Protein AF-A0A132AK56-F1 (afdb_monomer_lite)

Secondary structure (DSSP, 8-state):
--SHHHHTTSS-HHHHTSPPTT--HHHHHHHT-THHHHHHHHHHHTTT--TTT-SS-EEGGGEE--B--SSS--S-B---HHHHHHHHHHHHHHHHH-TTTS--STTPPPPTTHHHHHHHHHHHHGGGG-

Structure (mmCIF, N/CA/C/O backbone):
data_AF-A0A132AK56-F1
#
_entry.id   AF-A0A132AK56-F1
#
loop_
_atom_site.group_PDB
_atom_site.id
_atom_site.type_symbol
_atom_site.label_atom_id
_atom_site.label_alt_id
_atom_site.label_comp_id
_atom_site.label_asym_id
_atom_site.label_entity_id
_atom_site.label_seq_id
_atom_site.pdbx_PDB_ins_code
_atom_site.Cartn_x
_atom_site.Cartn_y
_atom_site.Cartn_z
_atom_site.occupancy
_atom_site.B_iso_or_equiv
_atom_site.auth_seq_id
_atom_site.auth_comp_id
_atom_site.auth_asym_id
_atom_site.auth_atom_id
_atom_site.pdbx_PDB_model_num
ATOM 1 N N . MET A 1 1 ? 20.818 1.847 -9.717 1.00 44.81 1 MET A N 1
ATOM 2 C CA . MET A 1 1 ? 20.747 1.503 -8.266 1.00 44.81 1 MET A CA 1
ATOM 3 C C . MET A 1 1 ? 21.557 2.391 -7.299 1.00 44.81 1 MET A C 1
ATOM 5 O O . MET A 1 1 ? 21.190 2.428 -6.134 1.00 44.81 1 MET A O 1
ATOM 9 N N . LYS A 1 2 ? 22.609 3.135 -7.699 1.00 41.19 2 LYS A N 1
ATOM 10 C CA . LYS A 1 2 ? 23.375 4.008 -6.766 1.00 41.19 2 LYS A CA 1
ATOM 11 C C . LYS A 1 2 ? 22.770 5.400 -6.496 1.00 41.19 2 LYS A C 1
ATOM 13 O O . LYS A 1 2 ? 23.190 6.054 -5.550 1.00 41.19 2 LYS A O 1
ATOM 18 N N . HIS A 1 3 ? 21.799 5.854 -7.291 1.00 44.38 3 HIS A N 1
ATOM 19 C CA . HIS A 1 3 ? 21.316 7.242 -7.232 1.00 44.38 3 HIS A CA 1
ATOM 20 C C . HIS A 1 3 ? 20.194 7.489 -6.209 1.00 44.38 3 HIS A C 1
ATOM 22 O O . HIS A 1 3 ? 20.201 8.536 -5.573 1.00 44.38 3 HIS A O 1
ATOM 28 N N . ALA A 1 4 ? 19.298 6.523 -5.966 1.00 44.88 4 ALA A N 1
ATOM 29 C CA . ALA A 1 4 ? 18.200 6.691 -5.000 1.00 44.88 4 ALA A CA 1
ATOM 30 C C . ALA A 1 4 ? 18.683 6.770 -3.537 1.00 44.88 4 ALA A C 1
ATOM 32 O O . ALA A 1 4 ? 18.137 7.517 -2.732 1.00 44.88 4 ALA A O 1
ATOM 33 N N . ALA A 1 5 ? 19.748 6.039 -3.187 1.00 46.28 5 ALA A N 1
ATOM 34 C CA . ALA A 1 5 ? 20.316 6.072 -1.837 1.00 46.28 5 ALA A CA 1
ATOM 35 C C . ALA A 1 5 ? 21.114 7.360 -1.545 1.00 46.28 5 ALA A C 1
ATOM 37 O O . ALA A 1 5 ? 21.284 7.726 -0.385 1.00 46.28 5 ALA A O 1
ATOM 38 N N . ALA A 1 6 ? 21.600 8.057 -2.579 1.00 44.34 6 ALA A N 1
ATOM 39 C CA . ALA A 1 6 ? 22.479 9.218 -2.427 1.00 44.34 6 ALA A CA 1
ATOM 40 C C . ALA A 1 6 ? 21.729 10.523 -2.090 1.00 44.34 6 ALA A C 1
ATOM 42 O O . ALA A 1 6 ? 22.323 11.439 -1.526 1.00 44.34 6 ALA A O 1
ATOM 43 N N . THR A 1 7 ? 20.434 10.621 -2.399 1.00 49.00 7 THR A N 1
ATOM 44 C CA . THR A 1 7 ? 19.629 11.846 -2.223 1.00 49.00 7 THR A CA 1
ATOM 45 C C . THR A 1 7 ? 18.847 11.905 -0.911 1.00 49.00 7 THR A C 1
ATOM 47 O O . THR A 1 7 ? 18.451 12.986 -0.489 1.00 49.00 7 THR A O 1
ATOM 50 N N . LEU A 1 8 ? 18.688 10.788 -0.195 1.00 51.22 8 LEU A N 1
ATOM 51 C CA . LEU A 1 8 ? 18.138 10.804 1.171 1.00 51.22 8 LEU A CA 1
ATOM 52 C C . LEU A 1 8 ? 19.065 11.534 2.165 1.00 51.22 8 LEU A C 1
ATOM 54 O O . LEU A 1 8 ? 18.596 12.029 3.186 1.00 51.22 8 LEU A O 1
ATOM 58 N N . GLY A 1 9 ? 20.362 11.647 1.853 1.00 49.41 9 GLY A N 1
ATOM 59 C CA . GLY A 1 9 ? 21.354 12.358 2.668 1.00 49.41 9 GLY A CA 1
ATOM 60 C C . GLY A 1 9 ? 21.579 13.833 2.306 1.00 49.41 9 GLY A C 1
ATOM 61 O O . GLY A 1 9 ? 22.297 14.513 3.034 1.00 49.41 9 GLY A O 1
ATOM 62 N N . SER A 1 10 ? 21.004 14.345 1.207 1.00 55.41 10 SER A N 1
ATOM 63 C CA . SER A 1 10 ? 21.273 15.710 0.709 1.00 55.41 10 SER A CA 1
ATOM 64 C C . SER A 1 10 ? 20.315 16.785 1.242 1.00 55.41 10 SER A C 1
ATOM 66 O O . SER A 1 10 ? 20.540 17.969 1.005 1.00 55.41 10 SER A O 1
ATOM 68 N N . GLY A 1 11 ? 19.260 16.394 1.964 1.00 57.78 11 GLY A N 1
ATOM 69 C CA . GLY A 1 11 ? 18.305 17.310 2.602 1.00 57.78 11 GLY A CA 1
ATOM 70 C C . GLY A 1 11 ? 17.174 17.830 1.702 1.00 57.78 11 GLY A C 1
ATOM 71 O O . GLY A 1 11 ? 16.219 18.397 2.229 1.00 57.78 11 GLY A O 1
ATOM 72 N N . ASP A 1 12 ? 17.217 17.597 0.382 1.00 73.06 12 ASP A N 1
ATOM 73 C CA . ASP A 1 12 ? 16.135 17.975 -0.542 1.00 73.06 12 ASP A CA 1
ATOM 74 C C . ASP A 1 12 ? 15.376 16.749 -1.071 1.00 73.06 12 ASP A C 1
ATOM 76 O O . ASP A 1 12 ? 15.716 16.137 -2.089 1.00 73.06 12 ASP A O 1
ATOM 80 N N . LEU A 1 13 ? 14.288 16.418 -0.373 1.00 71.88 13 LEU A N 1
ATOM 81 C CA . LEU A 1 13 ? 13.396 15.314 -0.724 1.00 71.88 13 LEU A CA 1
ATOM 82 C C . LEU A 1 13 ? 12.730 15.487 -2.096 1.00 71.88 13 LEU A C 1
ATOM 84 O O . LEU A 1 13 ? 12.316 14.491 -2.685 1.00 71.88 13 LEU A O 1
ATOM 88 N N . ARG A 1 14 ? 12.619 16.713 -2.631 1.00 75.12 14 ARG A N 1
ATOM 89 C CA . ARG A 1 14 ? 12.003 16.929 -3.951 1.00 75.12 14 ARG A CA 1
ATOM 90 C C . ARG A 1 14 ? 12.889 16.385 -5.056 1.00 75.12 14 ARG A C 1
ATOM 92 O O . ARG A 1 14 ? 12.388 15.730 -5.962 1.00 75.12 14 ARG A O 1
ATOM 99 N N . LEU A 1 15 ? 14.195 16.610 -4.951 1.00 75.88 15 LEU A N 1
ATOM 100 C CA . LEU A 1 15 ? 15.167 16.060 -5.893 1.00 75.88 15 LEU A CA 1
ATOM 101 C C . LEU A 1 15 ? 15.263 14.538 -5.764 1.00 75.88 15 LEU A C 1
ATOM 103 O O . LEU A 1 15 ? 15.426 13.848 -6.764 1.00 75.88 15 LEU A O 1
ATOM 107 N N . ALA A 1 16 ? 15.097 14.007 -4.550 1.00 73.81 16 ALA A N 1
ATOM 108 C CA . ALA A 1 16 ? 15.163 12.572 -4.296 1.00 73.81 16 ALA A CA 1
ATOM 109 C C . ALA A 1 16 ? 14.047 11.759 -4.975 1.00 73.81 16 ALA A C 1
ATOM 111 O O . ALA A 1 16 ? 14.240 10.574 -5.230 1.00 73.81 16 ALA A O 1
ATOM 112 N N . VAL A 1 17 ? 12.894 12.374 -5.268 1.00 81.31 17 VAL A N 1
ATOM 113 C CA . VAL A 1 17 ? 11.739 11.686 -5.874 1.00 81.31 17 VAL A CA 1
ATOM 114 C C . VAL A 1 17 ? 11.627 11.875 -7.388 1.00 81.31 17 VAL A C 1
ATOM 116 O O . VAL A 1 17 ? 10.784 11.231 -8.018 1.00 81.31 17 VAL A O 1
ATOM 119 N N . MET A 1 18 ? 12.453 12.740 -7.985 1.00 83.88 18 MET A N 1
ATOM 120 C CA . MET A 1 18 ? 12.441 12.973 -9.430 1.00 83.88 18 MET A CA 1
ATOM 121 C C . MET A 1 18 ? 12.896 11.730 -10.197 1.00 83.88 18 MET A C 1
ATOM 123 O O . MET A 1 18 ? 13.861 11.080 -9.806 1.00 83.88 18 MET A O 1
ATOM 127 N N . LEU A 1 19 ? 12.217 11.437 -11.312 1.00 86.69 19 LEU A N 1
ATOM 128 C CA . LEU A 1 19 ? 12.660 10.421 -12.267 1.00 86.69 19 LEU A CA 1
ATOM 129 C C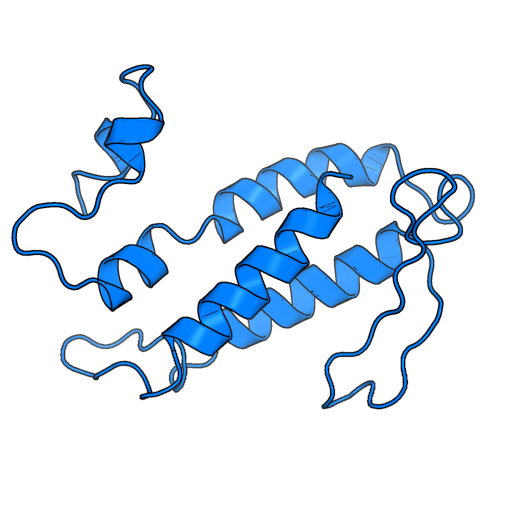 . LEU A 1 19 ? 14.028 10.842 -12.834 1.00 86.69 19 LEU A C 1
ATOM 131 O O . LEU A 1 19 ? 14.104 11.922 -13.432 1.00 86.69 19 LEU A O 1
ATOM 135 N N . PRO A 1 20 ? 15.093 10.040 -12.659 1.00 87.12 20 PRO A N 1
ATOM 136 C CA . PRO A 1 2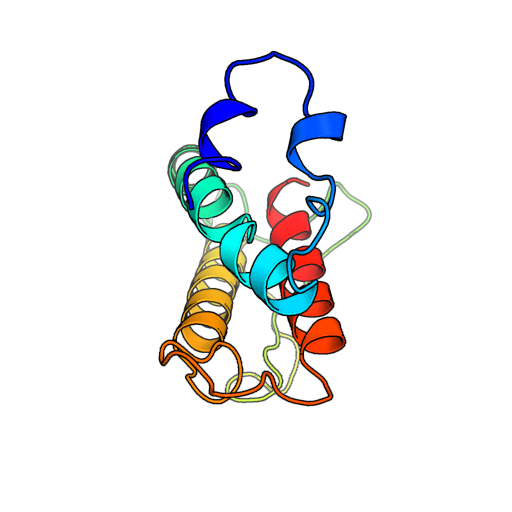0 ? 16.388 10.354 -13.244 1.00 87.12 20 PRO A CA 1
ATOM 137 C C . PRO A 1 20 ? 16.337 10.310 -14.774 1.00 87.12 20 PRO A C 1
ATOM 139 O O . PRO A 1 20 ? 15.562 9.563 -15.371 1.00 87.12 20 PRO A O 1
ATOM 142 N N . GLU A 1 21 ? 17.178 11.115 -15.418 1.00 88.31 21 GLU A N 1
ATOM 143 C CA . GLU A 1 21 ? 17.253 11.154 -16.877 1.00 88.31 21 GLU A CA 1
ATOM 144 C C . GLU A 1 21 ? 17.679 9.789 -17.440 1.00 88.31 21 GLU A C 1
ATOM 146 O O . GLU A 1 21 ? 18.684 9.219 -17.018 1.00 88.31 21 GLU A O 1
ATOM 151 N N . GLY A 1 22 ? 16.904 9.269 -18.396 1.00 88.81 22 GLY A N 1
ATOM 152 C CA . GLY A 1 22 ? 17.179 7.996 -19.070 1.00 88.81 22 GLY A CA 1
ATOM 153 C C . GLY A 1 22 ? 16.669 6.737 -18.358 1.00 88.81 22 GLY A C 1
ATOM 154 O O . GLY A 1 22 ? 16.779 5.660 -18.938 1.00 88.81 22 GLY A O 1
ATOM 155 N N . GLU A 1 23 ? 16.091 6.851 -17.159 1.00 88.06 23 GLU A N 1
ATOM 156 C CA . GLU A 1 23 ? 15.488 5.719 -16.438 1.00 88.06 23 GLU A CA 1
ATOM 157 C C . GLU A 1 23 ? 14.028 5.482 -16.866 1.00 88.06 23 GLU A C 1
ATOM 159 O O . GLU A 1 23 ? 13.302 6.418 -17.225 1.00 88.06 23 GLU A O 1
ATOM 164 N N . ASP A 1 24 ? 13.568 4.229 -16.795 1.00 90.25 24 ASP A N 1
ATOM 165 C CA . ASP A 1 24 ? 12.160 3.897 -17.024 1.00 90.25 24 ASP A CA 1
ATOM 166 C C . ASP A 1 24 ? 11.285 4.336 -15.839 1.00 90.25 24 ASP A C 1
ATOM 168 O O . ASP A 1 24 ? 11.626 4.166 -14.666 1.00 90.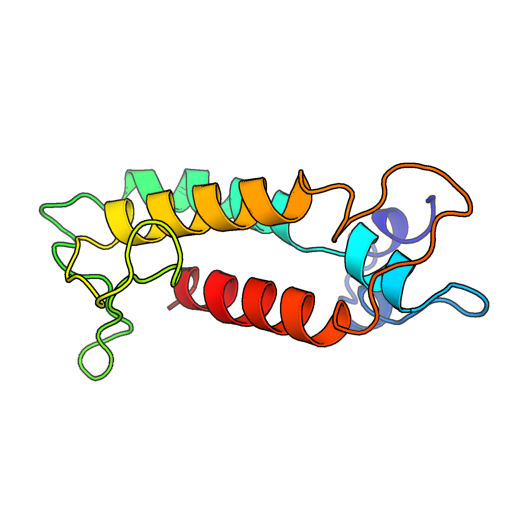25 24 ASP A O 1
ATOM 172 N N . LEU A 1 25 ? 10.107 4.886 -16.144 1.00 90.31 25 LEU A N 1
ATOM 173 C CA . LEU A 1 25 ? 9.190 5.393 -15.126 1.00 90.31 25 LEU A CA 1
ATOM 174 C C . LEU A 1 25 ? 8.648 4.281 -14.216 1.00 90.31 25 LEU A C 1
ATOM 176 O O . LEU A 1 25 ? 8.500 4.502 -13.014 1.00 90.31 25 LEU A O 1
ATOM 180 N N . ASN A 1 26 ? 8.311 3.112 -14.765 1.00 89.75 26 ASN A N 1
ATOM 181 C CA . ASN A 1 26 ? 7.741 2.028 -13.968 1.00 89.75 26 ASN A CA 1
ATOM 182 C C . ASN A 1 26 ? 8.816 1.372 -13.101 1.00 89.75 26 ASN A C 1
ATOM 184 O O . ASN A 1 26 ? 8.545 1.093 -11.935 1.00 89.75 26 ASN A O 1
ATOM 188 N N . GLU A 1 27 ? 10.037 1.218 -13.623 1.00 87.19 27 GLU A N 1
ATOM 189 C CA . GLU A 1 27 ? 11.195 0.799 -12.828 1.00 87.19 27 GLU A CA 1
ATOM 190 C C . GLU A 1 27 ? 11.470 1.782 -11.687 1.00 87.19 27 GLU A C 1
ATOM 192 O O . GLU A 1 27 ? 11.615 1.366 -10.536 1.00 87.19 27 GLU A O 1
ATOM 197 N N . TRP A 1 28 ? 11.451 3.091 -11.959 1.00 87.06 28 TRP A N 1
ATOM 198 C CA . TRP A 1 28 ? 11.626 4.103 -10.918 1.00 87.06 28 TRP A CA 1
ATOM 199 C C . TRP A 1 28 ? 10.532 4.039 -9.850 1.00 87.06 28 TRP A C 1
ATOM 201 O O . TRP A 1 28 ? 10.840 4.080 -8.663 1.00 87.06 28 TRP A O 1
ATOM 211 N N . ILE A 1 29 ? 9.262 3.897 -10.239 1.00 86.81 29 ILE A N 1
ATOM 212 C CA . ILE A 1 29 ? 8.141 3.757 -9.293 1.00 86.81 29 ILE A CA 1
ATOM 213 C C . ILE A 1 29 ? 8.265 2.466 -8.474 1.00 86.81 29 ILE A C 1
ATOM 215 O O . ILE A 1 29 ? 7.964 2.475 -7.281 1.00 86.81 29 ILE A O 1
ATOM 219 N N . ALA A 1 30 ? 8.696 1.365 -9.093 1.00 83.56 30 ALA A N 1
ATOM 220 C CA . ALA A 1 30 ? 8.887 0.089 -8.416 1.00 83.56 30 ALA A CA 1
ATOM 221 C C . ALA A 1 30 ? 10.033 0.141 -7.396 1.00 83.56 30 ALA A C 1
ATOM 223 O O . ALA A 1 30 ? 9.882 -0.352 -6.280 1.00 83.56 30 ALA A O 1
ATOM 224 N N . VAL A 1 31 ? 11.154 0.774 -7.753 1.00 77.69 31 VAL A N 1
ATOM 225 C CA . VAL A 1 31 ? 12.348 0.883 -6.900 1.00 77.69 31 VAL A CA 1
ATOM 226 C C . VAL A 1 31 ? 12.182 1.946 -5.819 1.00 77.69 31 VAL A C 1
ATOM 228 O O . VAL A 1 31 ? 12.553 1.721 -4.670 1.00 77.69 31 VAL A O 1
ATOM 231 N N . ASN A 1 32 ? 11.601 3.097 -6.159 1.00 72.62 32 ASN A N 1
ATOM 232 C CA . ASN A 1 32 ? 11.326 4.182 -5.218 1.00 72.62 32 ASN A CA 1
ATOM 233 C C . ASN A 1 32 ? 10.032 3.942 -4.421 1.00 72.62 32 ASN A C 1
ATOM 235 O O . ASN A 1 32 ? 9.428 4.871 -3.881 1.00 72.62 32 ASN A O 1
ATOM 239 N N . ASN A 1 33 ? 9.565 2.693 -4.374 1.00 64.88 33 ASN A N 1
ATOM 240 C CA . ASN A 1 33 ? 8.363 2.345 -3.654 1.00 64.88 33 ASN A CA 1
ATOM 241 C C . ASN A 1 33 ? 8.623 2.445 -2.146 1.00 64.88 33 ASN A C 1
ATOM 243 O O . ASN A 1 33 ? 9.459 1.745 -1.574 1.00 64.88 33 ASN A O 1
ATOM 247 N N . PHE A 1 34 ? 7.871 3.324 -1.491 1.00 63.41 34 PHE A N 1
ATOM 248 C CA . PHE A 1 34 ? 8.015 3.686 -0.081 1.00 63.41 34 PHE A CA 1
ATOM 249 C C . PHE A 1 34 ? 7.736 2.540 0.900 1.00 63.41 34 PHE A C 1
ATOM 251 O O . PHE A 1 34 ? 7.814 2.749 2.106 1.00 63.41 34 PHE A O 1
ATOM 258 N N . PHE A 1 35 ? 7.412 1.336 0.427 1.00 63.97 35 PHE A N 1
ATOM 259 C CA . PHE A 1 35 ? 7.031 0.202 1.264 1.00 63.97 35 PHE A CA 1
ATOM 260 C C . PHE A 1 35 ? 8.044 -0.097 2.376 1.00 63.97 35 PHE A C 1
ATOM 262 O O . PHE A 1 35 ? 7.656 -0.193 3.535 1.00 63.97 35 PHE A O 1
ATOM 269 N N . ASN A 1 36 ? 9.345 -0.125 2.067 1.00 64.75 36 ASN A N 1
ATOM 270 C CA . ASN A 1 36 ? 10.378 -0.365 3.082 1.00 64.75 36 ASN A CA 1
ATOM 271 C C . ASN A 1 36 ? 10.444 0.756 4.132 1.00 64.75 36 ASN A C 1
ATOM 273 O O . ASN A 1 36 ? 10.602 0.484 5.320 1.00 64.75 36 ASN A O 1
ATOM 277 N N . GLN A 1 37 ? 10.265 2.011 3.713 1.00 65.88 37 GLN A N 1
ATOM 278 C CA . GLN A 1 37 ? 10.234 3.156 4.630 1.00 65.88 37 GLN A CA 1
ATOM 279 C C . GLN A 1 37 ? 8.960 3.151 5.493 1.00 65.88 37 GLN A C 1
ATOM 281 O O . GLN A 1 37 ? 9.001 3.500 6.671 1.00 65.88 37 GLN A O 1
ATOM 286 N N . ILE A 1 38 ? 7.833 2.710 4.931 1.00 67.06 38 ILE A N 1
ATOM 287 C CA . ILE A 1 38 ? 6.534 2.666 5.611 1.00 67.06 38 ILE A CA 1
ATOM 288 C C . ILE A 1 38 ? 6.453 1.485 6.585 1.00 67.06 38 ILE A C 1
ATOM 290 O O . ILE A 1 38 ? 5.935 1.657 7.686 1.00 67.06 38 ILE A O 1
ATOM 294 N N . ASN A 1 39 ? 7.032 0.331 6.240 1.00 67.50 39 ASN A N 1
ATOM 295 C CA . ASN A 1 39 ? 7.213 -0.799 7.158 1.00 67.50 39 ASN A CA 1
ATOM 296 C C . ASN A 1 39 ? 7.989 -0.380 8.411 1.00 67.50 39 ASN A C 1
ATOM 298 O O . ASN A 1 39 ? 7.560 -0.666 9.529 1.00 67.50 39 ASN A O 1
ATOM 302 N N . MET A 1 40 ? 9.104 0.339 8.230 1.00 68.38 40 MET A N 1
ATOM 303 C CA . MET A 1 40 ? 9.914 0.828 9.350 1.00 68.38 40 MET A CA 1
ATOM 304 C C . MET A 1 40 ? 9.140 1.799 10.247 1.00 68.38 40 MET A C 1
ATOM 306 O O . MET A 1 40 ? 9.219 1.697 11.469 1.00 68.38 40 MET A O 1
ATOM 310 N N . LEU A 1 41 ? 8.371 2.721 9.660 1.00 66.31 41 LEU A N 1
ATOM 311 C CA . LEU A 1 41 ? 7.570 3.668 10.431 1.00 66.31 41 LEU A CA 1
ATOM 312 C C . LEU A 1 41 ? 6.447 2.969 11.207 1.00 66.31 41 LEU A C 1
ATOM 314 O O . LEU A 1 41 ? 6.208 3.294 12.369 1.00 66.31 41 LEU A O 1
ATOM 318 N N . TYR A 1 42 ? 5.779 1.988 10.600 1.00 67.88 42 TYR A N 1
ATOM 319 C CA . TYR A 1 42 ? 4.661 1.300 11.240 1.00 67.88 42 TYR A CA 1
ATOM 320 C C . TYR A 1 42 ? 5.085 0.505 12.476 1.00 67.88 42 TYR A C 1
ATOM 322 O O . TYR A 1 42 ? 4.384 0.574 13.484 1.00 67.88 42 TYR A O 1
ATOM 330 N N . GLY A 1 43 ? 6.259 -0.138 12.451 1.00 67.88 43 GLY A N 1
ATOM 331 C CA . GLY A 1 43 ? 6.796 -0.832 13.627 1.00 67.88 43 GLY A CA 1
ATOM 332 C C . GLY A 1 43 ? 6.900 0.063 14.870 1.00 67.88 43 GLY A C 1
ATOM 333 O O . GLY A 1 43 ? 6.739 -0.419 15.985 1.00 67.88 43 GLY A O 1
ATOM 334 N N . THR A 1 44 ? 7.076 1.377 14.691 1.00 68.19 44 THR A N 1
ATOM 335 C CA . THR A 1 44 ? 7.087 2.342 15.806 1.00 68.19 44 THR A CA 1
ATOM 336 C C . THR A 1 44 ? 5.697 2.808 16.243 1.00 68.19 44 THR A C 1
ATOM 338 O O . THR A 1 44 ? 5.524 3.230 17.381 1.00 68.19 44 THR A O 1
ATOM 341 N N . ILE A 1 45 ? 4.688 2.741 15.368 1.00 67.12 45 ILE A N 1
ATOM 342 C CA . ILE A 1 45 ? 3.327 3.230 15.648 1.00 67.12 45 ILE A CA 1
ATOM 343 C C . ILE A 1 45 ? 2.483 2.139 16.320 1.00 67.12 45 ILE A C 1
ATOM 345 O O . ILE A 1 45 ? 1.669 2.435 17.201 1.00 67.12 45 ILE A O 1
ATOM 349 N N . THR A 1 46 ? 2.690 0.871 15.949 1.00 68.00 46 THR A N 1
ATOM 350 C CA . THR A 1 46 ? 1.971 -0.285 16.515 1.00 68.00 46 THR A CA 1
ATOM 351 C C . THR A 1 46 ? 2.088 -0.401 18.020 1.00 68.00 46 THR A C 1
AT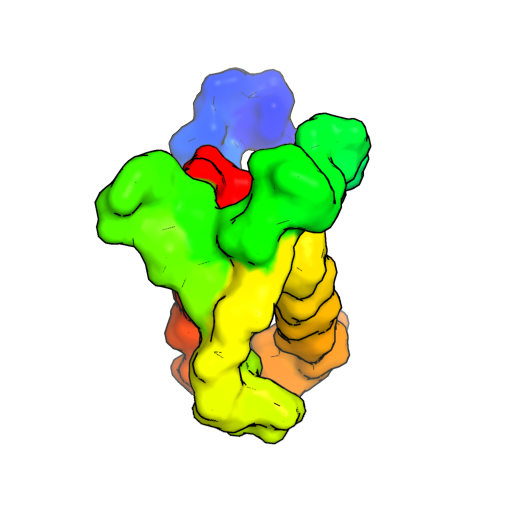OM 353 O O . THR A 1 46 ? 1.147 -0.845 18.671 1.00 68.00 46 THR A O 1
ATOM 356 N N . GLU A 1 47 ? 3.214 0.028 18.588 1.00 71.25 47 GLU A N 1
ATOM 357 C CA . GLU A 1 47 ? 3.443 -0.035 20.032 1.00 71.25 47 GLU A CA 1
ATOM 358 C C . GLU A 1 47 ? 2.458 0.844 20.819 1.00 71.25 47 GLU A C 1
ATOM 360 O O . GLU A 1 47 ? 2.123 0.549 21.967 1.00 71.25 47 GLU A O 1
ATOM 365 N N . PHE A 1 48 ? 1.938 1.905 20.196 1.00 79.44 48 PHE A N 1
ATOM 366 C CA . PHE A 1 48 ? 1.049 2.864 20.849 1.00 79.44 48 PHE A CA 1
ATOM 367 C C . PHE A 1 48 ? -0.430 2.657 20.504 1.00 79.44 48 PHE A C 1
ATOM 369 O O . PHE A 1 48 ? -1.293 3.115 21.261 1.00 79.44 48 PHE A O 1
ATOM 376 N N . CYS A 1 49 ? -0.732 1.948 19.412 1.00 83.12 49 CYS A N 1
ATOM 377 C CA . CYS A 1 49 ? -2.086 1.757 18.894 1.00 83.12 49 CYS A CA 1
ATOM 378 C C . CYS A 1 49 ? -2.558 0.304 19.062 1.00 83.12 49 CYS A C 1
ATOM 380 O O . CYS A 1 49 ? -2.351 -0.548 18.201 1.00 83.12 49 CYS A O 1
ATOM 382 N N . THR A 1 50 ? -3.210 0.029 20.195 1.00 86.56 50 THR A N 1
ATOM 383 C CA . THR A 1 50 ? -3.829 -1.270 20.513 1.00 86.56 50 THR A CA 1
ATOM 384 C C . THR A 1 50 ? -5.296 -1.308 20.083 1.00 86.56 50 THR A C 1
ATOM 386 O O . THR A 1 50 ? -5.890 -0.264 19.821 1.00 86.56 50 THR A O 1
ATOM 389 N N . GLU A 1 51 ? -5.924 -2.489 20.053 1.00 88.81 51 GLU A N 1
ATOM 390 C CA . GLU A 1 51 ? -7.361 -2.594 19.736 1.00 88.81 51 GLU A CA 1
ATOM 391 C C . GLU A 1 51 ? -8.248 -1.822 20.723 1.00 88.81 51 GLU A C 1
ATOM 393 O O . GLU A 1 51 ? -9.280 -1.287 20.333 1.00 88.81 51 GLU A O 1
ATOM 398 N N . GLU A 1 52 ? -7.827 -1.711 21.984 1.00 88.81 52 GLU A N 1
ATOM 399 C CA . GLU A 1 52 ? -8.553 -0.958 23.012 1.00 88.81 52 GLU A CA 1
ATOM 400 C C . GLU A 1 52 ? -8.446 0.558 22.805 1.00 88.81 52 GLU A C 1
ATOM 402 O O . GLU A 1 52 ? -9.433 1.277 22.947 1.00 88.81 52 GLU A O 1
ATOM 407 N N . LYS A 1 53 ? -7.252 1.055 22.455 1.00 88.12 53 LYS A N 1
ATOM 408 C CA . LYS A 1 53 ? -7.008 2.489 22.223 1.00 88.12 53 LYS A CA 1
ATOM 409 C C . LYS A 1 53 ? -7.521 2.950 20.860 1.00 88.12 53 LYS A C 1
ATOM 411 O O . LYS A 1 53 ? -7.975 4.082 20.725 1.00 88.12 53 LYS A O 1
ATOM 416 N N . CYS A 1 54 ? -7.442 2.071 19.866 1.00 89.69 54 CYS A N 1
ATOM 417 C CA . CYS A 1 54 ? -7.790 2.319 18.474 1.00 89.69 54 CYS A CA 1
ATOM 418 C C . CYS A 1 54 ? -8.815 1.279 17.963 1.00 89.69 54 CYS A C 1
ATOM 420 O O . CYS A 1 54 ? -8.510 0.497 17.052 1.00 89.69 54 CYS A O 1
ATOM 422 N N . PRO A 1 55 ? -10.044 1.242 18.510 1.00 91.88 55 PRO A N 1
ATOM 423 C CA . PRO A 1 55 ? -11.032 0.206 18.185 1.00 91.88 55 PRO A CA 1
ATOM 424 C C . PRO A 1 55 ? -11.581 0.305 16.758 1.00 91.88 55 PRO A C 1
ATOM 426 O O . PRO A 1 55 ? -12.214 -0.632 16.271 1.00 91.88 55 PRO A O 1
ATOM 429 N N . LEU A 1 56 ? -11.331 1.424 16.073 1.00 91.50 56 LEU A N 1
ATOM 430 C CA . LEU A 1 56 ? -11.726 1.683 14.694 1.00 91.50 56 LEU A CA 1
ATOM 431 C C . LEU A 1 56 ? -10.556 2.319 13.942 1.00 91.50 56 LEU A C 1
ATOM 433 O O . LEU A 1 56 ? -9.840 3.151 14.498 1.00 91.50 56 LEU A O 1
ATOM 437 N N . MET A 1 57 ? -10.386 1.965 12.668 1.00 90.69 57 MET A N 1
ATOM 438 C CA . MET A 1 57 ? -9.486 2.697 11.779 1.00 90.69 57 MET A CA 1
ATOM 439 C C . MET A 1 57 ? -10.129 4.029 11.374 1.00 90.69 57 MET A C 1
ATOM 441 O O . MET A 1 57 ? -11.067 4.055 10.573 1.00 90.69 57 MET A O 1
ATOM 445 N N . SER A 1 58 ? -9.630 5.141 11.908 1.00 88.94 58 SER A N 1
ATOM 446 C CA . SER A 1 58 ? -10.192 6.476 11.673 1.00 88.94 58 SER A CA 1
ATOM 447 C C . SER A 1 58 ? -9.116 7.540 11.510 1.00 88.94 58 SER A C 1
ATOM 449 O O . SER A 1 58 ? -8.123 7.506 12.222 1.00 88.94 58 SER A O 1
ATOM 451 N N . ALA A 1 59 ? -9.376 8.520 10.645 1.00 85.25 59 ALA A N 1
ATOM 452 C CA . ALA A 1 59 ? -8.569 9.725 10.469 1.00 85.25 59 ALA A CA 1
ATOM 453 C C . ALA A 1 59 ? -9.308 10.927 11.072 1.00 85.25 59 ALA A C 1
ATOM 455 O O . ALA A 1 59 ? -10.097 11.610 10.402 1.00 85.25 59 ALA A O 1
ATOM 456 N N . GLY A 1 60 ? -9.095 11.150 12.369 1.00 82.75 60 GLY A N 1
ATOM 457 C CA . GLY A 1 60 ? -9.879 12.100 13.156 1.00 82.75 60 GLY A CA 1
ATOM 458 C C . GLY A 1 60 ? -11.375 11.737 13.233 1.00 82.75 60 GLY A C 1
ATOM 459 O O . GLY A 1 60 ? -11.785 10.640 12.859 1.00 82.75 60 GLY A O 1
ATOM 460 N N . PRO A 1 61 ? -12.237 12.660 13.695 1.00 83.38 61 PRO A N 1
ATOM 461 C CA . PRO A 1 61 ? -13.648 12.360 13.962 1.00 83.38 61 PRO A CA 1
ATOM 462 C C . PRO A 1 61 ? -14.518 12.231 12.701 1.00 83.38 61 PRO A C 1
ATOM 464 O O . PRO A 1 61 ? -15.677 11.837 12.795 1.00 83.38 61 PRO A O 1
ATOM 467 N N . LYS A 1 62 ? -14.003 12.617 11.526 1.00 86.50 62 LYS A N 1
ATOM 468 C CA . LYS A 1 62 ? -14.801 12.753 10.295 1.00 86.50 62 LYS A CA 1
ATOM 469 C C . LYS A 1 62 ? -14.682 11.560 9.347 1.00 86.50 62 LYS A C 1
ATOM 471 O O . LYS A 1 62 ? -15.565 11.369 8.512 1.00 86.50 62 LYS A O 1
ATOM 476 N N . TYR A 1 63 ? -13.606 10.785 9.441 1.00 87.62 63 TYR A N 1
ATOM 477 C CA . TYR A 1 63 ? -13.305 9.734 8.477 1.00 87.62 63 TYR A CA 1
ATOM 478 C C . TYR A 1 63 ? -13.085 8.403 9.188 1.00 87.62 63 TYR A C 1
ATOM 480 O O . TYR A 1 63 ? -12.181 8.276 10.005 1.00 87.62 63 TYR A O 1
ATOM 488 N N . GLU A 1 64 ? -13.889 7.408 8.827 1.00 91.25 64 GLU A N 1
ATOM 489 C CA . GLU A 1 64 ? -13.737 6.011 9.237 1.00 91.25 64 GLU A CA 1
ATOM 490 C C . GLU A 1 64 ? -13.392 5.187 7.990 1.00 91.25 64 GLU A C 1
ATOM 492 O O . GLU A 1 64 ? -14.006 5.360 6.932 1.00 91.25 64 GLU A O 1
ATOM 497 N N . TYR A 1 65 ? -12.402 4.303 8.097 1.00 90.81 65 TYR A N 1
ATOM 498 C CA . TYR A 1 65 ? -11.962 3.443 7.006 1.00 90.81 65 TYR A CA 1
ATOM 499 C C . TYR A 1 65 ? -12.389 2.002 7.256 1.00 90.81 65 TYR A C 1
ATOM 501 O O . TYR A 1 65 ? -12.140 1.426 8.312 1.00 90.81 65 TYR A O 1
ATOM 509 N N . HIS A 1 66 ? -13.003 1.394 6.243 1.00 93.50 66 HIS A N 1
ATOM 510 C CA . HIS A 1 66 ? -13.367 -0.022 6.251 1.00 93.50 66 HIS A CA 1
ATOM 511 C C . HIS A 1 66 ? -12.449 -0.795 5.319 1.00 93.50 66 HIS A C 1
ATOM 513 O O . HIS A 1 66 ? -12.082 -0.306 4.245 1.00 93.50 66 HIS A O 1
ATOM 519 N N . TRP A 1 67 ? -12.067 -1.996 5.737 1.00 94.00 67 TRP A N 1
ATOM 520 C CA . TRP A 1 67 ? -11.141 -2.828 4.984 1.00 94.00 67 TRP A CA 1
ATOM 521 C C . TRP A 1 67 ? -11.873 -3.671 3.940 1.00 94.00 67 TRP A C 1
ATOM 523 O O . TRP A 1 67 ? -12.852 -4.341 4.259 1.00 94.00 67 TRP A O 1
ATOM 533 N N . ALA A 1 68 ? -11.372 -3.664 2.707 1.00 92.56 68 ALA A N 1
ATOM 534 C CA . ALA A 1 68 ? -11.717 -4.620 1.661 1.00 92.56 68 ALA A CA 1
ATOM 535 C C . ALA A 1 68 ? -10.567 -4.710 0.651 1.00 92.56 68 ALA A C 1
ATOM 537 O O . ALA A 1 68 ? -10.053 -3.689 0.177 1.00 92.56 68 ALA A O 1
ATOM 538 N N . ASP A 1 69 ? -10.199 -5.926 0.272 1.00 87.69 69 ASP A N 1
ATOM 539 C CA . ASP A 1 69 ? -9.219 -6.201 -0.783 1.00 87.69 69 ASP A CA 1
ATOM 540 C C . ASP A 1 69 ? -9.893 -6.562 -2.121 1.00 87.69 69 ASP A C 1
ATOM 542 O O . ASP A 1 69 ? -9.240 -6.557 -3.158 1.00 87.69 69 ASP A O 1
ATOM 546 N N . GLY A 1 70 ? -11.206 -6.832 -2.119 1.00 83.94 70 GLY A N 1
ATOM 547 C CA . GLY A 1 70 ? -11.952 -7.273 -3.300 1.00 83.94 70 GLY A CA 1
ATOM 548 C C . GLY A 1 70 ? -11.707 -8.737 -3.693 1.00 83.94 70 GLY A C 1
ATOM 549 O O . GLY A 1 70 ? -12.371 -9.232 -4.605 1.00 83.94 70 GLY A O 1
ATOM 550 N N . MET A 1 71 ? -10.818 -9.439 -2.986 1.00 83.56 71 MET A N 1
ATOM 551 C CA . MET A 1 71 ? -10.449 -10.834 -3.218 1.00 83.56 71 MET A CA 1
ATOM 552 C C . MET A 1 71 ? -10.939 -11.713 -2.068 1.00 83.56 71 MET A C 1
ATOM 554 O O . MET A 1 71 ? -11.944 -12.415 -2.226 1.00 83.56 71 MET A O 1
ATOM 558 N N . THR A 1 72 ? -10.274 -11.643 -0.911 1.00 84.94 72 THR A N 1
ATOM 559 C CA . THR A 1 72 ? -10.621 -12.424 0.285 1.00 84.94 72 THR A CA 1
ATOM 560 C C . THR A 1 72 ? -11.753 -11.762 1.072 1.00 84.94 72 THR A C 1
ATOM 562 O O . THR A 1 72 ? -12.685 -12.425 1.529 1.00 84.94 72 THR A O 1
ATOM 565 N N . VAL A 1 73 ? -11.750 -10.430 1.132 1.00 87.31 73 VAL A N 1
ATOM 566 C CA . VAL A 1 73 ? -12.737 -9.581 1.798 1.00 87.31 73 VAL A CA 1
ATOM 567 C C . VAL A 1 73 ? -13.431 -8.720 0.745 1.00 87.31 73 VAL A C 1
ATOM 569 O O . VAL A 1 73 ? -13.035 -7.596 0.428 1.00 87.31 73 VAL A O 1
ATOM 572 N N . LYS A 1 74 ? -14.513 -9.269 0.184 1.00 87.06 74 LYS A N 1
ATOM 573 C CA . LYS A 1 74 ? -15.302 -8.610 -0.873 1.00 87.06 74 LYS A CA 1
ATOM 574 C C . LYS A 1 74 ? -16.194 -7.482 -0.360 1.00 87.06 74 LYS A C 1
ATOM 576 O O . LYS A 1 74 ? -16.477 -6.541 -1.095 1.00 87.06 74 LYS A O 1
ATOM 581 N N . LYS A 1 75 ? -16.682 -7.592 0.876 1.00 91.81 75 LYS A N 1
ATOM 582 C CA . LYS A 1 75 ? -17.521 -6.571 1.515 1.00 91.81 75 LYS A CA 1
ATOM 583 C C . LYS A 1 75 ? -16.682 -5.809 2.538 1.00 91.81 75 LYS A C 1
ATOM 585 O O . LYS A 1 75 ? -16.050 -6.480 3.348 1.00 91.81 75 LYS A O 1
ATOM 590 N N . PRO A 1 76 ? -16.695 -4.463 2.533 1.00 93.56 76 PRO A N 1
ATOM 591 C CA . PRO A 1 76 ? -15.965 -3.678 3.517 1.00 93.56 76 PRO A CA 1
ATOM 592 C C . PRO A 1 76 ? -16.321 -4.070 4.951 1.00 93.56 76 PRO A C 1
ATOM 594 O O . PRO A 1 76 ? -17.500 -4.100 5.309 1.00 93.56 76 PRO A O 1
ATOM 597 N N . ILE A 1 77 ? -15.303 -4.368 5.758 1.00 93.69 77 ILE A N 1
ATOM 598 C CA . ILE A 1 77 ? -15.449 -4.719 7.172 1.00 93.69 77 ILE A CA 1
ATOM 599 C C . ILE A 1 77 ? -14.909 -3.611 8.072 1.00 93.69 77 ILE A C 1
ATOM 601 O O . ILE A 1 77 ? -13.890 -2.977 7.783 1.00 93.69 77 ILE A O 1
ATOM 605 N N . LYS A 1 78 ? -15.589 -3.412 9.201 1.00 94.19 78 LYS A N 1
ATOM 606 C CA . LYS A 1 78 ? -15.078 -2.602 10.305 1.00 94.19 78 LYS A CA 1
ATOM 607 C C . LYS A 1 78 ? -14.051 -3.416 11.081 1.00 94.19 78 LYS A C 1
ATOM 609 O O . LYS A 1 78 ? -14.289 -4.583 11.388 1.00 94.19 78 LYS A O 1
ATOM 614 N N . CYS A 1 79 ? -12.922 -2.802 11.394 1.00 92.00 79 CYS A N 1
ATOM 615 C CA . CYS A 1 79 ? -11.885 -3.396 12.226 1.00 92.00 79 CYS A CA 1
ATOM 616 C C . CYS A 1 79 ? -11.126 -2.303 12.986 1.00 92.00 79 CYS A C 1
ATOM 618 O O . CYS A 1 79 ? -11.216 -1.120 12.641 1.00 92.00 79 CYS A O 1
ATOM 620 N N . SER A 1 80 ? -10.411 -2.724 14.029 1.00 92.69 80 SER A N 1
ATOM 621 C CA . SER A 1 80 ? -9.494 -1.875 14.784 1.00 92.69 80 SER A CA 1
ATOM 622 C C . SER A 1 80 ? -8.401 -1.319 13.872 1.00 92.69 80 SER A C 1
ATOM 624 O O . SER A 1 80 ? -8.069 -1.926 12.851 1.00 92.69 80 SER A O 1
ATOM 626 N N . ALA A 1 81 ? -7.832 -0.166 14.226 1.00 89.81 81 ALA A N 1
ATOM 627 C CA . ALA A 1 81 ? -6.728 0.411 13.462 1.00 89.81 81 ALA A CA 1
ATOM 628 C C . ALA A 1 81 ? -5.534 -0.553 13.304 1.00 89.81 81 ALA A C 1
ATOM 630 O O . ALA A 1 81 ? -5.120 -0.759 12.164 1.00 89.81 81 ALA A O 1
ATOM 631 N N . PRO A 1 82 ? -5.010 -1.219 14.361 1.00 89.50 82 PRO A N 1
ATOM 632 C CA . PRO A 1 82 ? -3.906 -2.166 14.183 1.00 89.50 82 PRO A CA 1
ATOM 633 C C . PRO A 1 82 ? -4.261 -3.310 13.226 1.00 89.50 82 PRO A C 1
ATOM 635 O O . PRO A 1 82 ? -3.458 -3.648 12.364 1.00 89.50 82 PRO A O 1
ATOM 638 N N . LYS A 1 83 ? -5.487 -3.843 13.294 1.00 90.31 83 LYS A N 1
ATOM 639 C CA . LYS A 1 83 ? -5.941 -4.924 12.410 1.00 90.31 83 LYS A CA 1
ATOM 640 C C . LYS A 1 83 ? -6.142 -4.474 10.964 1.00 90.31 83 LYS A C 1
ATOM 642 O O . LYS A 1 83 ? -5.804 -5.203 10.038 1.00 90.31 83 LYS A O 1
ATOM 647 N N . TYR A 1 84 ? -6.684 -3.274 10.755 1.00 91.50 84 TYR A N 1
ATOM 648 C CA . TYR A 1 84 ? -6.788 -2.685 9.420 1.00 91.50 84 TYR A CA 1
ATOM 649 C C . TYR A 1 84 ? -5.402 -2.556 8.788 1.00 91.50 84 TYR A C 1
ATOM 651 O O . TYR A 1 84 ? -5.226 -2.875 7.612 1.00 91.50 84 TYR A O 1
ATOM 659 N N . ILE A 1 85 ? -4.430 -2.065 9.559 1.00 88.00 85 ILE A N 1
ATOM 660 C CA . ILE A 1 85 ? -3.085 -1.842 9.046 1.00 88.00 85 ILE A CA 1
ATOM 661 C C . ILE A 1 85 ? -2.389 -3.180 8.778 1.00 88.00 85 ILE A C 1
ATOM 663 O O . ILE A 1 85 ? -1.798 -3.316 7.717 1.00 88.00 85 ILE A O 1
ATOM 667 N N . ASP A 1 86 ? -2.540 -4.189 9.638 1.00 87.69 86 ASP A N 1
ATOM 668 C CA . ASP A 1 86 ? -2.042 -5.550 9.386 1.00 87.69 86 ASP A CA 1
ATOM 669 C C . ASP A 1 86 ? -2.552 -6.124 8.050 1.00 87.69 86 ASP A C 1
ATOM 671 O O . ASP A 1 86 ? -1.767 -6.550 7.196 1.00 87.69 86 ASP A O 1
ATOM 675 N N . TYR A 1 87 ? -3.863 -6.021 7.800 1.00 90.75 87 TYR A N 1
ATOM 676 C CA . TYR A 1 87 ? -4.438 -6.414 6.513 1.00 90.75 87 TYR A CA 1
ATOM 677 C C . TYR A 1 87 ? -3.875 -5.614 5.342 1.00 90.75 87 TYR A C 1
ATOM 679 O O . TYR A 1 87 ? -3.633 -6.168 4.270 1.00 90.75 87 TYR A O 1
ATOM 687 N N . LEU A 1 88 ? -3.665 -4.311 5.532 1.00 89.56 88 LEU A N 1
ATOM 688 C CA . LEU A 1 88 ? -3.078 -3.460 4.512 1.00 89.56 88 LEU A CA 1
ATOM 689 C C . LEU A 1 88 ? -1.635 -3.851 4.201 1.00 89.56 88 LEU A C 1
ATOM 691 O O . LEU A 1 88 ? -1.297 -3.951 3.025 1.00 89.56 88 LEU A O 1
ATOM 695 N N . MET A 1 89 ? -0.797 -4.061 5.213 1.00 86.75 89 MET A N 1
ATOM 696 C CA . MET A 1 89 ? 0.611 -4.398 5.012 1.00 86.75 89 MET A CA 1
ATOM 697 C C . MET A 1 89 ? 0.751 -5.769 4.355 1.00 86.75 89 MET A C 1
ATOM 699 O O . MET A 1 89 ? 1.504 -5.888 3.392 1.00 86.75 89 MET A O 1
ATOM 703 N N . THR A 1 90 ? -0.050 -6.748 4.791 1.00 89.00 90 THR A N 1
ATOM 704 C CA . THR A 1 90 ? -0.140 -8.069 4.148 1.00 89.00 90 THR A CA 1
ATOM 705 C C . THR A 1 90 ? -0.547 -7.932 2.684 1.00 89.00 90 THR A C 1
ATOM 707 O O . THR A 1 90 ? 0.155 -8.404 1.799 1.00 89.00 90 THR A O 1
ATOM 710 N N . TRP A 1 91 ? -1.624 -7.192 2.404 1.00 91.12 91 TRP A N 1
ATOM 711 C CA . TRP A 1 91 ? -2.084 -6.982 1.033 1.00 91.12 91 TRP A CA 1
ATOM 712 C C . TRP A 1 91 ? -1.031 -6.286 0.166 1.00 91.12 91 TRP A C 1
ATOM 714 O O . TRP A 1 91 ? -0.837 -6.672 -0.979 1.00 91.12 91 TRP A O 1
ATOM 724 N N . VAL A 1 92 ? -0.340 -5.261 0.677 1.00 88.81 92 VAL A N 1
ATOM 725 C CA . VAL A 1 92 ? 0.723 -4.597 -0.092 1.00 88.81 92 VAL A CA 1
ATOM 726 C C . VAL A 1 92 ? 1.879 -5.558 -0.363 1.00 88.81 92 VAL A C 1
ATOM 728 O O . VAL A 1 92 ? 2.351 -5.572 -1.494 1.00 88.81 92 VAL A O 1
ATOM 731 N N . GLN A 1 93 ? 2.297 -6.364 0.617 1.00 87.50 93 GLN A N 1
ATOM 732 C CA . GLN A 1 93 ? 3.333 -7.383 0.428 1.00 87.50 93 GLN A CA 1
ATOM 733 C C . GLN A 1 93 ? 2.944 -8.364 -0.686 1.00 87.50 93 GLN A C 1
ATOM 735 O O . GLN A 1 93 ? 3.714 -8.537 -1.625 1.00 87.50 93 GLN A O 1
ATOM 740 N N . ASP A 1 94 ? 1.714 -8.886 -0.661 1.00 90.94 94 ASP A N 1
ATOM 741 C CA . ASP A 1 94 ? 1.203 -9.784 -1.705 1.00 90.94 94 ASP A CA 1
ATOM 742 C C . ASP A 1 94 ? 1.255 -9.136 -3.098 1.00 90.94 94 ASP A C 1
ATOM 744 O O . ASP A 1 94 ? 1.609 -9.785 -4.081 1.00 90.94 94 ASP A O 1
ATOM 748 N N . GLN A 1 95 ? 0.938 -7.837 -3.205 1.00 89.88 95 GLN A N 1
ATOM 749 C CA . GLN A 1 95 ? 1.050 -7.128 -4.481 1.00 89.88 95 GLN A CA 1
ATOM 750 C C . GLN A 1 95 ? 2.501 -6.991 -4.956 1.00 89.88 95 GLN A C 1
ATOM 752 O O . GLN A 1 95 ? 2.714 -6.982 -6.164 1.00 89.88 95 GLN A O 1
ATOM 757 N N . LEU A 1 96 ? 3.463 -6.812 -4.044 1.00 87.94 96 LEU A N 1
ATOM 758 C CA . LEU A 1 96 ? 4.886 -6.643 -4.365 1.00 87.94 96 LEU A CA 1
ATOM 759 C C . LEU A 1 96 ? 5.566 -7.962 -4.729 1.00 87.94 96 LEU A C 1
ATOM 761 O O . LEU A 1 96 ? 6.479 -7.955 -5.550 1.00 87.94 96 LEU A O 1
ATOM 765 N N . ASP A 1 97 ? 5.107 -9.066 -4.145 1.00 89.88 97 ASP A N 1
ATOM 766 C CA . ASP A 1 97 ? 5.621 -10.409 -4.420 1.00 89.88 97 ASP A CA 1
ATOM 767 C C . ASP A 1 97 ? 5.031 -11.018 -5.706 1.00 89.88 97 ASP A C 1
ATOM 769 O O . ASP A 1 97 ? 5.550 -12.005 -6.233 1.00 89.88 97 ASP A O 1
ATOM 773 N N . ASP A 1 98 ? 3.961 -10.432 -6.250 1.00 91.31 98 ASP A N 1
ATOM 774 C CA . ASP A 1 98 ? 3.361 -10.854 -7.514 1.00 91.31 98 ASP A CA 1
ATOM 775 C C . ASP A 1 98 ? 4.244 -10.451 -8.713 1.00 91.31 98 ASP A C 1
ATOM 777 O O . ASP A 1 98 ? 4.208 -9.308 -9.180 1.00 91.31 98 ASP A O 1
ATOM 781 N N . GLU A 1 99 ? 4.996 -11.414 -9.268 1.00 91.06 99 GLU A N 1
ATOM 782 C CA . GLU A 1 99 ? 5.858 -11.213 -10.450 1.00 91.06 99 GLU A CA 1
ATOM 783 C C . GLU A 1 99 ? 5.094 -10.714 -11.694 1.00 91.06 99 GLU A C 1
ATOM 785 O O . GLU A 1 99 ? 5.713 -10.184 -12.619 1.00 91.06 99 GLU A O 1
ATOM 790 N N . SER A 1 100 ? 3.764 -10.869 -11.751 1.00 92.44 100 SER A N 1
ATOM 791 C CA . SER A 1 100 ? 2.948 -10.322 -12.843 1.00 92.44 100 SER A CA 1
ATOM 792 C C . SER A 1 100 ? 2.705 -8.814 -12.712 1.00 92.44 100 SER A C 1
ATOM 794 O O . SER A 1 100 ? 2.357 -8.157 -13.697 1.00 92.44 100 SER A O 1
ATOM 796 N N . ILE A 1 101 ? 2.907 -8.262 -11.512 1.00 91.31 101 ILE A N 1
ATOM 797 C CA . ILE A 1 101 ? 2.759 -6.842 -11.189 1.00 91.31 101 ILE A CA 1
ATOM 798 C C . ILE A 1 101 ? 4.126 -6.179 -11.044 1.00 91.31 101 ILE A C 1
ATOM 800 O O . ILE A 1 101 ? 4.364 -5.151 -11.682 1.00 91.31 101 ILE A O 1
ATOM 804 N N . PHE A 1 102 ? 5.008 -6.765 -10.234 1.00 90.38 102 PHE A N 1
ATOM 805 C CA . PHE A 1 102 ? 6.376 -6.310 -9.991 1.00 90.38 102 PHE A CA 1
ATOM 806 C C . PHE A 1 102 ? 7.363 -7.371 -10.500 1.00 90.38 102 PHE A C 1
ATOM 808 O O . PHE A 1 102 ? 7.843 -8.206 -9.732 1.00 90.38 102 PHE A O 1
ATOM 815 N N . PRO A 1 103 ? 7.672 -7.376 -11.808 1.00 90.31 103 PRO A N 1
ATOM 816 C CA . PRO A 1 103 ? 8.612 -8.330 -12.373 1.00 90.31 103 PRO A CA 1
ATOM 817 C C . PRO A 1 103 ? 10.008 -8.166 -11.756 1.00 90.31 103 PRO A C 1
ATOM 819 O O . PRO A 1 103 ? 10.598 -7.089 -11.777 1.00 90.31 103 PRO A O 1
ATOM 822 N N . SER A 1 104 ? 10.559 -9.267 -11.246 1.00 84.50 104 SER A N 1
ATOM 823 C CA . SER A 1 104 ? 11.903 -9.336 -10.651 1.00 84.50 104 SER A CA 1
ATOM 824 C C . SER A 1 104 ? 13.009 -9.603 -11.687 1.00 84.50 104 SER A C 1
ATOM 826 O O . SER A 1 104 ? 14.197 -9.408 -11.420 1.00 84.50 104 SER A O 1
ATOM 828 N N . LYS A 1 105 ? 12.627 -10.073 -12.883 1.00 86.50 105 LYS A N 1
ATOM 829 C CA . LYS A 1 105 ? 13.532 -10.503 -13.957 1.00 86.50 105 LYS A CA 1
ATOM 830 C C . LYS A 1 105 ? 13.770 -9.376 -14.956 1.00 86.50 105 LYS A C 1
ATOM 832 O O . LYS A 1 105 ? 12.828 -8.799 -15.495 1.00 86.50 105 LYS A O 1
ATOM 837 N N . ILE A 1 106 ? 15.042 -9.1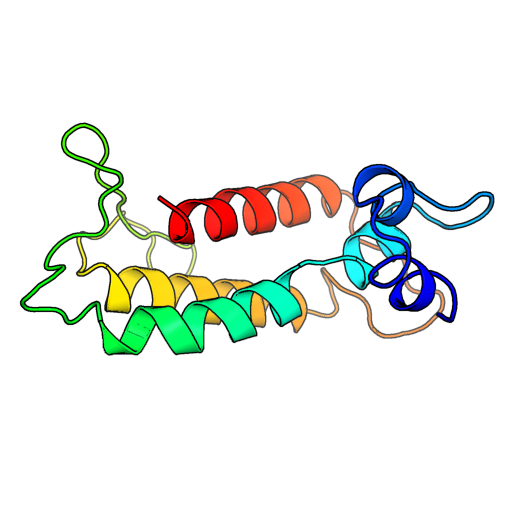31 -15.264 1.00 83.94 106 ILE A N 1
ATOM 838 C CA . ILE A 1 106 ? 15.465 -8.128 -16.249 1.00 83.94 106 ILE A CA 1
ATOM 839 C C . ILE A 1 106 ? 14.827 -8.429 -17.612 1.00 83.94 106 ILE A C 1
ATOM 841 O O . ILE A 1 106 ? 14.866 -9.564 -18.089 1.00 83.94 106 ILE A O 1
ATOM 845 N N . GLY A 1 107 ? 14.268 -7.398 -18.247 1.00 85.00 107 GLY A N 1
ATOM 846 C CA . GLY A 1 107 ? 13.672 -7.483 -19.583 1.00 85.00 107 GLY A CA 1
ATOM 847 C C . GLY A 1 107 ? 12.210 -7.938 -19.612 1.00 85.00 107 GLY A C 1
ATOM 848 O O . GLY A 1 107 ? 11.620 -7.987 -20.691 1.00 85.00 107 GLY A O 1
ATOM 849 N N . VAL A 1 108 ? 11.602 -8.240 -18.461 1.00 90.81 108 VAL A N 1
ATOM 850 C CA . VAL A 1 108 ? 10.156 -8.477 -18.366 1.00 90.81 108 VAL A CA 1
ATOM 851 C C . VAL A 1 108 ? 9.440 -7.140 -18.184 1.00 90.81 108 VAL A C 1
ATOM 853 O O . VAL A 1 108 ? 9.738 -6.382 -17.268 1.00 90.81 108 VAL A O 1
ATOM 856 N N . ALA A 1 109 ? 8.487 -6.847 -19.066 1.00 91.69 109 ALA A N 1
ATOM 857 C CA . ALA A 1 109 ? 7.727 -5.605 -19.010 1.00 91.69 109 ALA A CA 1
ATOM 858 C C . ALA A 1 109 ? 6.685 -5.618 -17.880 1.00 91.69 109 ALA A C 1
ATOM 860 O O . ALA A 1 109 ? 6.014 -6.625 -17.650 1.00 91.69 109 ALA A O 1
ATOM 861 N N . PHE A 1 110 ? 6.487 -4.461 -17.246 1.00 93.19 110 PHE A N 1
ATOM 862 C CA . PHE A 1 110 ? 5.381 -4.226 -16.319 1.00 93.19 110 PHE A CA 1
ATOM 863 C C . PHE A 1 110 ? 4.015 -4.389 -17.004 1.00 93.19 110 PHE A C 1
ATOM 865 O O . PHE A 1 110 ? 3.875 -4.121 -18.206 1.00 93.19 110 PHE A O 1
ATOM 872 N N . PRO A 1 111 ? 2.961 -4.759 -16.257 1.00 94.88 111 PRO A N 1
ATOM 873 C CA . PRO A 1 111 ? 1.630 -4.866 -16.829 1.00 94.88 111 PRO A CA 1
ATOM 874 C C . PRO A 1 111 ? 1.084 -3.486 -17.221 1.00 94.88 111 PRO A C 1
ATOM 876 O O . PRO A 1 111 ? 1.394 -2.457 -16.618 1.00 94.88 111 PRO A O 1
ATOM 879 N N . LYS A 1 112 ? 0.178 -3.454 -18.207 1.00 94.75 112 LYS A N 1
ATOM 880 C CA . LYS A 1 112 ? -0.402 -2.200 -18.737 1.00 94.75 112 LYS A CA 1
ATOM 881 C C . LYS A 1 112 ? -1.092 -1.338 -17.671 1.00 94.75 112 LYS A C 1
ATOM 883 O O . LYS A 1 112 ? -1.186 -0.125 -17.824 1.00 94.75 112 LYS A O 1
ATOM 888 N N . ASN A 1 113 ? -1.595 -1.957 -16.606 1.00 93.31 113 ASN A N 1
ATOM 889 C CA . ASN A 1 113 ? -2.280 -1.297 -15.497 1.00 93.31 113 ASN A CA 1
ATOM 890 C C . ASN A 1 113 ? -1.371 -1.015 -14.284 1.00 93.31 113 ASN A C 1
ATOM 892 O O . ASN A 1 113 ? -1.888 -0.565 -13.261 1.00 93.31 113 ASN A O 1
ATOM 896 N N . PHE A 1 114 ? -0.050 -1.213 -14.385 1.00 92.56 114 PHE A N 1
ATOM 897 C CA . PHE A 1 114 ? 0.907 -1.029 -13.285 1.00 92.56 114 PHE A CA 1
ATOM 898 C C . PHE A 1 114 ? 0.733 0.305 -12.550 1.00 92.56 114 PHE A C 1
ATOM 900 O O . PHE A 1 114 ? 0.544 0.334 -11.338 1.00 92.56 114 PHE A O 1
ATOM 907 N N . ASN A 1 115 ? 0.675 1.417 -13.287 1.00 90.56 115 ASN A N 1
ATOM 908 C CA . ASN A 1 115 ? 0.490 2.749 -12.706 1.00 90.56 115 ASN A CA 1
ATOM 909 C C . ASN A 1 115 ? -0.798 2.873 -11.873 1.00 90.56 115 ASN A C 1
ATOM 911 O O . ASN A 1 115 ? -0.831 3.589 -10.873 1.00 90.56 115 ASN A O 1
ATOM 915 N N . SER A 1 116 ? -1.874 2.186 -12.267 1.00 92.31 116 SER A N 1
ATOM 916 C CA . SER A 1 116 ? -3.122 2.162 -11.497 1.00 92.31 116 SER A CA 1
ATOM 917 C C . SER A 1 116 ? -2.968 1.363 -10.201 1.00 92.31 116 SER A C 1
ATOM 919 O O . SER A 1 116 ? -3.494 1.764 -9.159 1.00 92.31 116 SER A O 1
ATOM 921 N N . ILE A 1 117 ? -2.236 0.249 -10.257 1.00 90.94 117 ILE A N 1
ATOM 922 C CA . ILE A 1 117 ? -1.943 -0.593 -9.094 1.00 90.94 117 ILE A CA 1
ATOM 923 C C . ILE A 1 117 ? -1.047 0.172 -8.112 1.00 90.94 117 ILE A C 1
ATOM 925 O O . ILE A 1 117 ? -1.429 0.345 -6.955 1.00 90.94 117 ILE A O 1
ATOM 929 N N . ALA A 1 118 ? 0.064 0.743 -8.583 1.00 89.38 118 ALA A N 1
ATOM 930 C CA . ALA A 1 118 ? 0.992 1.532 -7.773 1.00 89.38 118 ALA A CA 1
ATOM 931 C C . ALA A 1 118 ? 0.299 2.720 -7.078 1.00 89.38 118 ALA A C 1
ATOM 933 O O . ALA A 1 118 ? 0.450 2.919 -5.872 1.00 89.38 118 ALA A O 1
ATOM 934 N N . LYS A 1 119 ? -0.558 3.465 -7.793 1.00 89.25 119 LYS A N 1
ATOM 935 C CA . LYS A 1 119 ? -1.382 4.533 -7.193 1.00 89.25 119 LYS A CA 1
ATOM 936 C C . LYS A 1 119 ? -2.306 4.014 -6.092 1.00 89.25 119 LYS A C 1
ATOM 938 O O . LYS A 1 119 ? -2.514 4.702 -5.094 1.00 89.25 119 LYS A O 1
ATOM 943 N N . THR A 1 120 ? -2.874 2.823 -6.267 1.00 90.19 120 THR A N 1
ATOM 944 C CA . THR A 1 120 ? -3.757 2.204 -5.269 1.00 90.19 120 THR A CA 1
ATOM 945 C C . THR A 1 120 ? -2.981 1.815 -4.016 1.00 90.19 120 THR A C 1
ATOM 947 O O . THR A 1 120 ? -3.447 2.108 -2.915 1.00 90.19 120 THR A O 1
ATOM 950 N N . ILE A 1 121 ? -1.789 1.234 -4.181 1.00 88.81 121 ILE A N 1
ATOM 951 C CA . ILE A 1 121 ? -0.871 0.908 -3.084 1.00 88.81 121 ILE A CA 1
ATOM 952 C C . ILE A 1 121 ? -0.532 2.175 -2.290 1.00 88.81 121 ILE A C 1
ATOM 954 O O . ILE A 1 121 ? -0.856 2.254 -1.106 1.00 88.81 121 ILE A O 1
ATOM 958 N N . LEU A 1 122 ? -0.012 3.218 -2.948 1.00 85.50 122 LEU A N 1
ATOM 959 C CA . LEU A 1 122 ? 0.363 4.478 -2.290 1.00 85.50 122 LEU A CA 1
ATOM 960 C C . LEU A 1 122 ? -0.824 5.162 -1.595 1.00 85.50 122 LEU A C 1
ATOM 962 O O . LEU A 1 122 ? -0.704 5.618 -0.459 1.00 85.50 122 LEU A O 1
ATOM 966 N N . LYS A 1 123 ? -2.000 5.191 -2.236 1.00 86.50 123 LYS A N 1
ATOM 967 C CA . LYS A 1 123 ? -3.219 5.765 -1.645 1.00 86.50 123 LYS A CA 1
ATOM 968 C C . LYS A 1 123 ? -3.643 5.035 -0.373 1.00 86.50 123 LYS A C 1
ATOM 970 O O . LYS A 1 123 ? -4.148 5.673 0.549 1.00 86.50 123 LYS A O 1
ATOM 975 N N . ARG A 1 124 ? -3.522 3.705 -0.343 1.00 86.69 124 ARG A N 1
ATOM 976 C CA . ARG A 1 124 ? -3.881 2.916 0.837 1.00 86.69 124 ARG A CA 1
ATOM 977 C C . ARG A 1 124 ? -2.840 3.087 1.940 1.00 86.69 124 ARG A C 1
ATOM 979 O O . ARG A 1 124 ? -3.241 3.344 3.067 1.00 86.69 124 ARG A O 1
ATOM 986 N N . LEU A 1 125 ? -1.552 3.057 1.599 1.00 82.75 125 LEU A N 1
ATOM 987 C CA . LEU A 1 125 ? -0.450 3.295 2.533 1.00 82.75 125 LEU A CA 1
ATOM 988 C C . LEU A 1 125 ? -0.519 4.678 3.202 1.00 82.75 125 LEU A C 1
ATOM 990 O O . LEU A 1 125 ? -0.266 4.790 4.397 1.00 82.75 125 LEU A O 1
ATOM 994 N N . PHE A 1 126 ? -0.941 5.721 2.477 1.00 78.56 126 PHE A N 1
ATOM 995 C CA . PHE A 1 126 ? -1.107 7.065 3.044 1.00 78.56 126 PHE A CA 1
ATOM 996 C C . PHE A 1 126 ? -2.122 7.118 4.202 1.00 78.56 126 PHE A C 1
ATOM 998 O O . PHE A 1 126 ? -2.018 7.979 5.068 1.00 78.56 126 PHE A O 1
ATOM 1005 N N . ARG A 1 127 ? -3.080 6.182 4.267 1.00 79.62 127 ARG A N 1
ATOM 1006 C CA . ARG A 1 127 ? -4.079 6.130 5.350 1.00 79.62 127 ARG A CA 1
ATOM 1007 C C . ARG A 1 127 ? -3.473 5.792 6.712 1.00 79.62 127 ARG A C 1
ATOM 1009 O O . ARG A 1 127 ? -4.119 6.071 7.708 1.00 79.62 127 ARG A O 1
ATOM 1016 N N . ASN A 1 128 ? -2.266 5.224 6.753 1.00 67.81 128 ASN A N 1
ATOM 1017 C CA . ASN A 1 128 ? -1.572 4.883 7.999 1.00 67.81 128 ASN A CA 1
ATOM 1018 C C . ASN A 1 128 ? -0.981 6.110 8.712 1.00 67.81 128 ASN A C 1
ATOM 1020 O O . ASN A 1 128 ? -0.580 6.007 9.865 1.00 67.81 128 ASN A O 1
ATOM 1024 N N . PHE A 1 129 ? -0.889 7.252 8.026 1.00 61.78 129 PHE A N 1
ATOM 1025 C CA . PHE A 1 129 ? -0.282 8.482 8.543 1.00 61.78 129 PHE A CA 1
ATOM 1026 C C . PHE A 1 129 ? -1.293 9.455 9.170 1.00 61.78 129 PHE A C 1
ATOM 1028 O O . PHE A 1 129 ? -0.912 10.575 9.511 1.00 61.78 129 PHE A O 1
ATOM 1035 N N . ILE A 1 130 ? -2.575 9.081 9.254 1.00 57.31 130 ILE A N 1
ATOM 1036 C CA . ILE A 1 130 ? -3.694 9.985 9.570 1.00 57.31 130 ILE A CA 1
ATOM 1037 C C . ILE A 1 130 ? -4.491 9.470 10.764 1.00 57.31 130 ILE A C 1
ATOM 1039 O O . ILE A 1 130 ? -4.682 8.238 10.828 1.00 57.31 130 ILE A O 1
#

pLDDT: mean 81.33, std 13.41, range [41.19, 94.88]

Organism: Sarcoptes scabiei (NCBI:txid52283)

Radius of gyration: 16.67 Å; chains: 1; bounding box: 41×30×43 Å

Foldseek 3Di:
DPLLVVVVPVPDVVVSLDDDPPDDPLVSLLVVPCLVVLVVVVVVVLVPFDCVNFVFLADPPPGGAFDDPCPPRVDTHTGGNVVSVVVLNVSLVVQSPPCQAPPPDPPDDHDPCNVVVSVVNVVSSVSNVD

InterPro domains:
  IPR005301 MOB kinase activator family [PF03637] (6-129)
  IPR005301 MOB kinase activator family [PTHR22599] (2-129)
  IPR005301 MOB kinase activator family [SM01388] (3-130)
  IPR036703 MOB kinase activator superfamily [G3DSA:1.20.140.30] (1-130)
  IPR036703 MOB kinase activator superfamily [SSF101152] (2-129)

Sequence (130 aa):
MKHAAATLGSGDLRLAVMLPEGEDLNEWIAVNNFFNQINMLYGTITEFCTEEKCPLMSAGPKYEYHWADGMTVKKPIKCSAPKYIDYLMTWVQDQLDDESIFPSKIGVAFPKNFNSIAKTILKRLFRNFI

=== Feature glossary ===
The record interleaves many kinds of information about one protein. Here is each kind framed as the question it answers.

Q: What are the backbone torsion angles?
A: φ (phi) and ψ (psi) are the two rotatable backbone dihedrals per residue: φ is the C(i-1)–N–Cα–C torsion, ψ is the N–Cα–C–N(i+1) torsion, both in degrees on (−180°, 180°]. α-helical residues cluster near (−60°, −45°); β-strand residues near (−120°, +130°). A Ramachandran plot is simply a scatter of (φ, ψ) for every residue.

Q: What is the amino-acid chain?
A: This is the polypeptide sequence — one letter per residue, N-terminus first. Length ranges from a few dozen residues for small domains to over a thousand for large multi-domain proteins.

Q: How mobile is each atom in the crystal?
A: For experimental (PDB) structures, the B-factor (temperature factor) quantifies the positional spread of each atom in the crystal — a combination of thermal vibration and static disorder — in units of Å². High B-factors mark flexible loops or poorly resolved regions; low B-factors mark the rigid, well-ordered core.

Q: Are the domains correctly placed relative to each other?
A: Predicted Aligned Error (PAE) is an AlphaFold confidence matrix: entry (i, j) is the expected error in the position of residue j, in ångströms, when the prediction is superimposed on the true structure at residue i. Low PAE within a block of residues means that block is internally rigid and well-predicted; high PAE between two blocks means their relative placement is uncertain even if each block individually is confident.

Q: How confident is the AlphaFold model at each residue?
A: pLDDT is the predicted lDDT-Cα score: AlphaFold's confidence that the local environment of each residue (all inter-atomic distances within 15 Å) is correctly placed. It is a per-residue number between 0 and 100, with higher meaning more reliable.

Q: What family and function is it annotated with?
A: Functional annotations link the protein to curated databases. InterPro entries identify conserved domains and families by matching the sequence against member-database signatures (Pfam, PROSITE, CDD, …). Gene Ontology (GO) terms describe 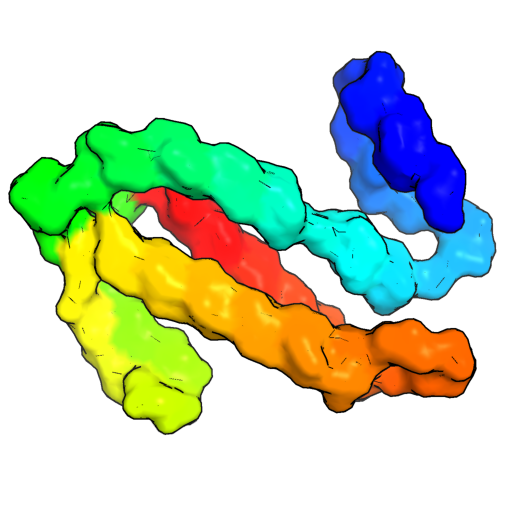molecular function, biological process, and cellular component in a controlled vocabulary. CATH places the structure in a hierarchical fold classification (Class/Architecture/Topology/Homologous-superfamily). The organism is the source species.

Q: How big and how compact is the whole molecule?
A: Three whole-structure scalars: the radius of gyration (RMS distance of Cα from centroid, in Å), the count of Cα–Cα contacts (pairs closer than 8 Å and separated by more than four residues in sequence — i.e. tertiary, not local, contacts), and the bounding-box dimensions. Together they distinguish compact globular folds from extended fibres or disordered chains.

Q: What known structures does this most resemble?
A: The Foldseek neighbor list gives the closest experimentally determined structures in the PDB, ranked by structural alignment. TM-score near 1 means near-identical fold; near 0.3 means only rough topology match. This is how one finds what a novel AlphaFold prediction most resembles in the solved-structure universe.

Q: Which residues are buried vs exposed?
A: SASA measures how much of the protein is reachable by solvent. It is computed by rolling a water-sized probe over the atomic surface and summing the exposed area (Å²). Per-residue SASA distinguishes core (buried, low SASA) from surface (exposed, high SASA) residues; total SASA is a whole-molecule size measure.

Q: Which residues are in helices, strands, or loops?
A: Eight-state secondary structure (DSSP): H is the canonical α-helix, G the tighter 3₁₀-helix, I the wider π-helix; E/B are β-structure, T and S are turns and bends, and '-' is everything else. DSSP derives these from the pattern of main-chain N–H···O=C hydrogen bonds, not from the sequence.

Q: Where is each backbone atom in 3D?
A: Structure coordinates are given as an mmCIF _atom_site loop: one row per atom with element, residue name, chain id, sequence number, and x/y/z position in Å. Only the four main-chain atoms per residue are included here; side chains are omitted to keep the record compact.

Q: What if only a Cα trace is available?
A: Three-state secondary structure (P-SEA) collapses the eight DSSP classes into helix (a), strand (b), and coil (c). P-SEA assigns these from Cα geometry alone — distances and angles — without requiring backbone oxygens, so it works on any Cα trace.

Q: What do the rendered images show?
A: The six renders are orthographic views along the three Cartesian axes in both directions. Representation (cartoon, sticks, or surface) and color scheme (sequence-rainbow or by-chain) vary across proteins so the training set covers all the common visualization conventions.

Q: What does the local fold look like, residue by residue?
A: Foldseek's 3Di representation compresses backbone geometry into a per-residue letter drawn from a learned twenty-state alphabet. It captures the tertiary interaction pattern around each residue — which residues are packed against it in space, regardless of where they are in sequence.

Q: What do the diagnostic plots show?
A: The contact map is a binary N×N matrix image: pixel (i, j) is dark where Cα_i and Cα_j are within 8 Å and |i−j|>4. Because the |i−j|>4 filter removes local helical contacts, off-diagonal stripes parallel to the main diagonal indicate parallel β-sheets; stripes perpendicular to it indicate antiparallel β-sheets. The Ramachandran plot scatters every residue's (φ, ψ) pair against the sterically allowed regions. The PAE heatmap renders the predicted-aligned-error matrix.